Protein AF-A0A6J7HXY1-F1 (afdb_monomer_lite)

Radius of gyration: 16.31 Å; chains: 1; bounding box: 33×24×46 Å

Secondary structure (DSSP, 8-state):
------TT-TT---SSS-TT--S-TTSTTS------EEETTEEEPPHHHH----

pLDDT: mean 90.73, std 8.47, range [59.81, 97.56]

InterPro domains:
  IPR001268 NADH:ubiquinone oxidoreductase, 30kDa subunit [PF00329] (1-34)
  IPR037232 NADH:ubiquinone oxidoreductase, 30kDa subunit superfamily [SSF143243] (1-51)

Sequence (54 aa):
MFGIIFDGHPGLTRILMPDDWQGHPQRKDYALGGIPVEYKGATIPAPDDRRSYR

Structure (mmCIF, N/CA/C/O backbone):
data_AF-A0A6J7HXY1-F1
#
_entry.id   AF-A0A6J7HXY1-F1
#
loop_
_atom_site.group_PDB
_atom_site.id
_atom_site.type_symbol
_atom_site.label_atom_id
_atom_site.label_alt_id
_atom_site.label_comp_id
_atom_site.label_asym_id
_atom_site.label_entity_id
_atom_site.label_seq_id
_atom_site.pdbx_PDB_ins_code
_atom_site.Cartn_x
_atom_site.Cartn_y
_atom_site.Cartn_z
_atom_site.occupancy
_atom_site.B_iso_or_equiv
_atom_site.auth_seq_id
_atom_site.auth_comp_id
_atom_site.auth_asym_id
_atom_site.auth_atom_id
_atom_site.pdbx_PDB_model_num
ATOM 1 N N . MET A 1 1 ? 0.229 -1.517 4.279 1.00 90.75 1 MET A N 1
ATOM 2 C CA . MET A 1 1 ? 0.363 -1.840 5.723 1.00 90.75 1 MET A CA 1
ATOM 3 C C . MET A 1 1 ? 0.447 -3.348 5.917 1.00 90.75 1 MET A C 1
ATOM 5 O O . MET A 1 1 ? 0.453 -4.034 4.909 1.00 90.75 1 MET A O 1
ATOM 9 N N . PHE A 1 2 ? 0.553 -3.863 7.148 1.00 94.94 2 PHE A N 1
ATOM 10 C CA . PHE A 1 2 ? 0.827 -5.288 7.421 1.00 94.94 2 PHE A CA 1
ATOM 11 C C . PHE A 1 2 ? -0.406 -6.152 7.738 1.00 94.94 2 PHE A C 1
ATOM 13 O O . PHE A 1 2 ? -0.315 -7.375 7.687 1.00 94.94 2 PHE A O 1
ATOM 20 N N . GLY A 1 3 ? -1.564 -5.560 8.044 1.00 94.12 3 GLY A N 1
ATOM 21 C CA . GLY A 1 3 ? -2.768 -6.324 8.412 1.00 94.12 3 GLY A CA 1
ATOM 22 C C . GLY A 1 3 ? -2.644 -7.043 9.749 1.00 94.12 3 GLY A C 1
ATOM 23 O O . GLY A 1 3 ? -3.039 -8.199 9.858 1.00 94.12 3 GLY A O 1
ATOM 24 N N . ILE A 1 4 ? -2.016 -6.374 10.714 1.00 95.75 4 ILE A N 1
ATOM 25 C CA . ILE A 1 4 ? -1.926 -6.805 12.109 1.00 95.75 4 ILE A CA 1
ATOM 26 C C . ILE A 1 4 ? -3.152 -6.245 12.834 1.00 95.75 4 ILE A C 1
ATOM 28 O O . ILE A 1 4 ? -3.491 -5.075 12.642 1.00 95.75 4 ILE A O 1
ATOM 32 N N . ILE A 1 5 ? -3.807 -7.077 13.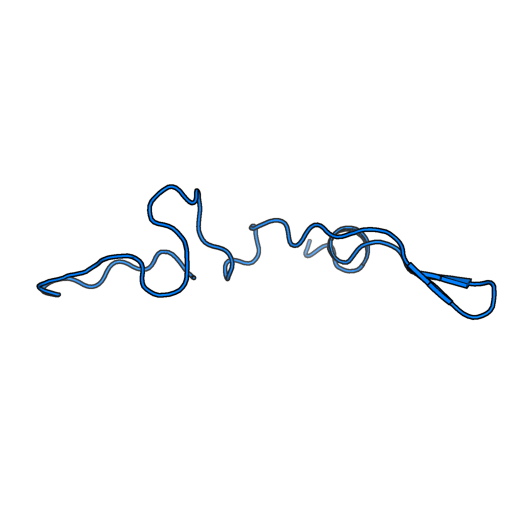642 1.00 96.38 5 ILE A N 1
ATOM 33 C CA . ILE A 1 5 ? -4.941 -6.681 14.481 1.00 96.38 5 ILE A CA 1
ATOM 34 C C . ILE A 1 5 ? -4.401 -6.265 15.850 1.00 96.38 5 ILE A C 1
ATOM 36 O O . ILE A 1 5 ? -3.552 -6.953 16.414 1.00 96.38 5 ILE A O 1
ATOM 40 N N . PHE A 1 6 ? -4.882 -5.131 16.358 1.00 96.69 6 PHE A N 1
ATOM 41 C CA . PHE A 1 6 ? -4.526 -4.610 17.676 1.00 96.69 6 PHE A CA 1
ATOM 42 C C . PHE A 1 6 ? -5.771 -4.594 18.563 1.00 96.69 6 PHE A C 1
ATOM 44 O O . PHE A 1 6 ? -6.654 -3.752 18.383 1.00 96.69 6 PHE A O 1
ATOM 51 N N . ASP A 1 7 ? -5.842 -5.532 19.505 1.00 97.56 7 ASP A N 1
ATOM 52 C CA . ASP A 1 7 ? -6.985 -5.664 20.407 1.00 97.56 7 ASP A CA 1
ATOM 53 C C . ASP A 1 7 ? -7.130 -4.436 21.320 1.00 97.56 7 ASP A C 1
ATOM 55 O O . ASP A 1 7 ? -6.148 -3.865 21.796 1.00 97.56 7 ASP A O 1
ATOM 59 N N . GLY A 1 8 ? -8.374 -4.011 21.557 1.00 97.06 8 GLY A N 1
ATOM 60 C CA . GLY A 1 8 ? -8.689 -2.852 22.401 1.00 97.06 8 GLY A CA 1
ATOM 61 C C . GLY A 1 8 ? -8.479 -1.479 21.747 1.00 97.06 8 GLY A C 1
ATOM 62 O O . GLY A 1 8 ? -8.722 -0.465 22.400 1.00 97.06 8 GLY A O 1
ATOM 63 N N . HIS A 1 9 ? -8.067 -1.404 20.475 1.00 97.31 9 HIS A N 1
ATOM 64 C CA . HIS A 1 9 ? -7.907 -0.122 19.786 1.00 97.31 9 HIS A CA 1
ATOM 65 C C . HIS A 1 9 ? -9.274 0.463 19.358 1.00 97.31 9 HIS A C 1
ATOM 67 O O . HIS A 1 9 ? -9.964 -0.146 18.538 1.00 97.31 9 HIS A O 1
ATOM 73 N N . PRO A 1 10 ? -9.669 1.662 19.834 1.00 97.00 10 PRO A N 1
ATOM 74 C CA . PRO A 1 10 ? -11.034 2.182 19.669 1.00 97.00 10 PRO A CA 1
ATOM 75 C C . PRO A 1 10 ? -11.382 2.627 18.239 1.00 97.00 10 PRO A C 1
ATOM 77 O O . PRO A 1 10 ? -12.545 2.862 17.933 1.00 97.00 10 PRO A O 1
ATOM 80 N N . GLY A 1 11 ? -10.389 2.755 17.359 1.00 95.44 11 GLY A N 1
ATOM 81 C CA . GLY A 1 11 ? -10.575 3.212 15.980 1.00 95.44 11 GLY A CA 1
ATOM 82 C C . GLY A 1 11 ? -9.610 2.528 15.026 1.00 95.44 11 GLY A C 1
ATOM 83 O O . GLY A 1 11 ? -8.817 3.194 14.368 1.00 95.44 11 GLY A O 1
ATOM 84 N N . LEU A 1 12 ? -9.582 1.191 15.031 1.00 95.19 12 LEU A N 1
ATOM 85 C CA . LEU A 1 12 ? -8.690 0.425 14.158 1.00 95.19 12 LEU A CA 1
ATOM 86 C C . LEU A 1 12 ? -9.179 0.496 12.702 1.00 95.19 12 LEU A C 1
ATOM 88 O O . LEU A 1 12 ? -9.890 -0.383 12.227 1.00 95.19 12 LEU A O 1
ATOM 92 N N . THR A 1 13 ? -8.800 1.571 12.009 1.00 94.00 13 THR A N 1
ATOM 93 C CA . THR A 1 13 ? -9.146 1.846 10.608 1.00 94.00 13 THR A CA 1
ATOM 94 C C . THR A 1 13 ? -7.902 2.161 9.769 1.00 94.00 13 THR A C 1
ATOM 96 O O . THR A 1 13 ? -6.796 2.327 10.291 1.00 94.00 13 THR A O 1
ATOM 99 N N . ARG A 1 14 ? -8.060 2.214 8.444 1.00 93.94 14 ARG A N 1
ATOM 100 C CA . ARG A 1 14 ? -6.998 2.615 7.514 1.00 93.94 14 ARG A CA 1
ATOM 101 C C . ARG A 1 14 ? -6.693 4.108 7.679 1.00 93.94 14 ARG A C 1
ATOM 103 O O . ARG A 1 14 ? -7.589 4.912 7.885 1.00 93.94 14 ARG A O 1
ATOM 110 N N . ILE A 1 15 ? -5.410 4.464 7.589 1.00 95.19 15 ILE A N 1
ATOM 111 C CA . ILE A 1 15 ? -4.942 5.861 7.701 1.00 95.19 15 ILE A CA 1
ATOM 112 C C . ILE A 1 15 ? -4.254 6.323 6.410 1.00 95.19 15 ILE A C 1
ATOM 114 O O . ILE A 1 15 ? -4.450 7.444 5.962 1.00 95.19 15 ILE A O 1
ATOM 118 N N . LEU A 1 16 ? -3.423 5.462 5.813 1.00 95.75 16 LEU A N 1
ATOM 119 C CA . LEU A 1 16 ? -2.561 5.821 4.675 1.00 95.75 16 LEU A CA 1
ATOM 120 C C . LEU A 1 16 ? -3.096 5.360 3.314 1.00 95.75 16 LEU A C 1
ATOM 122 O O . LEU A 1 16 ? -2.515 5.698 2.290 1.00 95.75 16 LEU A O 1
ATOM 126 N N . MET A 1 17 ? -4.149 4.545 3.305 1.00 94.50 17 MET A N 1
ATOM 127 C CA . MET A 1 17 ? -4.748 3.998 2.089 1.00 94.50 17 MET A CA 1
ATOM 128 C C . MET A 1 17 ? -6.224 4.391 2.032 1.00 94.50 17 MET A C 1
ATOM 130 O O . MET A 1 17 ? -6.821 4.529 3.101 1.00 94.50 17 MET A O 1
ATOM 134 N N . PRO A 1 18 ? -6.814 4.489 0.828 1.00 95.75 18 PRO A N 1
ATOM 135 C CA . PRO A 1 18 ? -8.258 4.590 0.658 1.00 95.75 18 PRO A CA 1
ATOM 136 C C . PRO A 1 18 ? -9.014 3.480 1.394 1.00 95.75 18 PRO A C 1
ATOM 138 O O . PRO A 1 18 ? -8.503 2.365 1.565 1.00 95.75 18 PRO A O 1
ATOM 141 N N . ASP A 1 19 ? -10.246 3.778 1.800 1.00 93.19 19 ASP A N 1
ATOM 142 C CA . ASP A 1 19 ? -11.082 2.851 2.565 1.00 93.19 19 ASP A CA 1
ATOM 143 C C . ASP A 1 19 ? -11.436 1.585 1.771 1.00 93.19 19 ASP A C 1
ATOM 145 O O . ASP A 1 19 ? -11.484 0.490 2.340 1.00 93.19 19 ASP A O 1
ATOM 149 N N . ASP A 1 20 ? -11.601 1.717 0.454 1.00 94.94 20 ASP A N 1
ATOM 150 C CA . ASP A 1 20 ? -11.940 0.651 -0.495 1.00 94.94 20 ASP A CA 1
ATOM 151 C C . ASP A 1 20 ? -10.733 -0.188 -0.951 1.00 94.94 20 ASP A C 1
ATOM 153 O O . ASP A 1 20 ? -10.889 -1.181 -1.667 1.00 94.94 20 ASP A O 1
ATOM 157 N N . TRP A 1 21 ? -9.520 0.159 -0.509 1.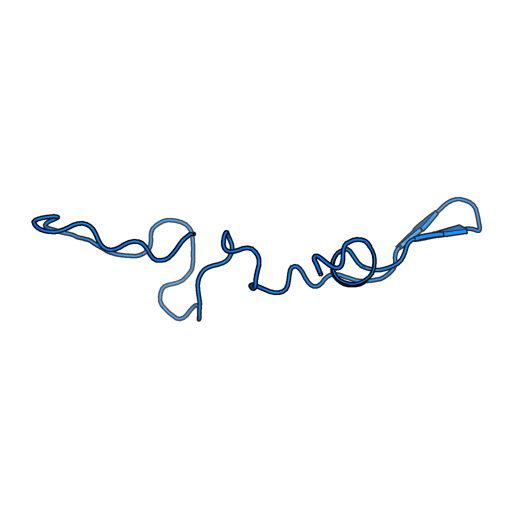00 93.50 21 TRP A N 1
ATOM 158 C CA . TRP A 1 21 ? -8.314 -0.561 -0.899 1.00 93.50 21 TRP A CA 1
ATOM 159 C C . TRP A 1 21 ? -8.303 -2.003 -0.377 1.00 93.50 21 TRP A C 1
ATOM 161 O O . TRP A 1 21 ? -8.534 -2.266 0.807 1.00 93.50 21 TRP A O 1
ATOM 171 N N . GLN A 1 22 ? -7.935 -2.953 -1.237 1.00 93.31 22 GLN A N 1
ATOM 172 C CA . GLN A 1 22 ? -7.855 -4.369 -0.878 1.00 93.31 22 GLN A CA 1
ATOM 173 C C . GLN A 1 22 ? -6.431 -4.790 -0.490 1.00 93.31 22 GLN A C 1
ATOM 175 O O . GLN A 1 22 ? -5.444 -4.451 -1.139 1.00 93.31 22 GLN A O 1
ATOM 180 N N . GLY A 1 23 ? -6.320 -5.574 0.583 1.00 94.06 23 GLY A N 1
ATOM 181 C CA . GLY A 1 23 ? -5.050 -6.147 1.030 1.00 94.06 23 GLY A CA 1
ATOM 182 C C . GLY A 1 23 ? -4.170 -5.224 1.883 1.00 94.06 23 GLY A C 1
ATOM 183 O O . GLY A 1 23 ? -4.615 -4.231 2.466 1.00 94.06 23 GLY A O 1
ATOM 184 N N . HIS A 1 24 ? -2.898 -5.617 2.007 1.00 95.88 24 HIS A N 1
ATOM 185 C CA . HIS A 1 24 ? -1.940 -5.088 2.980 1.00 95.88 24 HIS A CA 1
ATOM 186 C C . HIS A 1 24 ? -0.560 -4.848 2.327 1.00 95.88 24 HIS A C 1
ATOM 188 O O . HIS A 1 24 ? 0.316 -5.707 2.417 1.00 95.88 24 HIS A O 1
ATOM 194 N N . PRO A 1 25 ? -0.324 -3.654 1.739 1.00 94.38 25 PRO A N 1
ATOM 195 C CA . PRO A 1 25 ? 0.844 -3.376 0.885 1.00 94.38 25 PRO A CA 1
ATOM 196 C C . PRO A 1 25 ? 2.256 -3.569 1.459 1.00 94.38 25 PRO A C 1
ATOM 198 O O . PRO A 1 25 ? 3.220 -3.463 0.718 1.00 94.38 25 PRO A O 1
ATOM 201 N N . GLN A 1 26 ? 2.419 -3.762 2.773 1.00 93.81 26 GLN A N 1
ATOM 202 C CA . GLN A 1 26 ? 3.750 -3.959 3.374 1.00 93.81 26 GLN A CA 1
ATOM 203 C C . GLN A 1 26 ? 4.058 -5.435 3.670 1.00 93.81 26 GLN A C 1
ATOM 205 O O . GLN A 1 26 ? 5.129 -5.746 4.193 1.00 93.81 26 GLN A O 1
ATOM 210 N N . ARG A 1 27 ? 3.149 -6.359 3.335 1.00 93.00 27 ARG A N 1
ATOM 211 C CA . ARG A 1 27 ? 3.451 -7.793 3.364 1.00 93.00 27 ARG A CA 1
ATOM 212 C C . ARG A 1 27 ? 4.337 -8.181 2.178 1.00 93.00 27 ARG A C 1
ATOM 214 O O . ARG A 1 27 ? 4.332 -7.514 1.150 1.00 93.00 27 ARG A O 1
ATOM 221 N N . LYS A 1 28 ? 5.124 -9.247 2.333 1.00 89.25 28 LYS A N 1
ATOM 222 C CA . LYS A 1 28 ? 6.075 -9.713 1.306 1.00 89.25 28 LYS A CA 1
ATOM 223 C C . LYS A 1 28 ? 5.414 -10.447 0.139 1.00 89.25 28 LYS A C 1
ATOM 225 O O . LYS A 1 28 ? 6.013 -10.518 -0.922 1.00 89.25 28 LYS A O 1
ATOM 230 N N . ASP A 1 29 ? 4.218 -10.979 0.357 1.00 89.62 29 ASP A N 1
ATOM 231 C CA . ASP A 1 29 ? 3.368 -11.631 -0.643 1.00 89.62 29 ASP A CA 1
ATOM 232 C C . ASP A 1 29 ? 2.506 -10.634 -1.434 1.00 89.62 29 ASP A C 1
ATOM 234 O O . ASP A 1 29 ? 1.842 -11.011 -2.396 1.00 89.62 29 ASP A O 1
ATOM 238 N N . TYR A 1 30 ? 2.509 -9.357 -1.045 1.00 92.00 30 TYR A N 1
ATOM 239 C CA . TYR A 1 30 ? 1.814 -8.311 -1.775 1.00 92.00 30 TYR A CA 1
ATOM 240 C C . TYR A 1 30 ? 2.629 -7.910 -3.011 1.00 92.00 30 TYR A C 1
ATOM 242 O O . TYR A 1 30 ? 3.784 -7.501 -2.878 1.00 92.00 30 TYR A O 1
ATOM 250 N N . ALA A 1 31 ? 2.020 -7.994 -4.196 1.00 89.31 31 ALA A N 1
ATOM 251 C CA . ALA A 1 31 ? 2.658 -7.608 -5.453 1.00 89.31 31 ALA A CA 1
ATOM 252 C C . ALA A 1 31 ? 3.089 -6.131 -5.415 1.00 89.31 31 ALA A C 1
ATOM 254 O O . ALA A 1 31 ? 2.280 -5.241 -5.137 1.00 89.31 31 ALA A O 1
ATOM 255 N N . LEU A 1 32 ? 4.365 -5.864 -5.688 1.00 89.44 32 LEU A N 1
ATOM 256 C CA . LEU A 1 32 ? 4.894 -4.505 -5.802 1.00 89.44 32 LEU A CA 1
ATOM 257 C C . LEU A 1 32 ? 4.486 -3.875 -7.139 1.00 89.44 32 LEU A C 1
ATOM 259 O O . LEU A 1 32 ? 4.395 -2.650 -7.232 1.00 89.44 32 LEU A O 1
ATOM 263 N N . GLY A 1 33 ? 4.225 -4.701 -8.155 1.00 88.19 33 GLY A N 1
ATOM 264 C CA . GLY A 1 33 ? 3.882 -4.277 -9.502 1.00 88.19 33 GLY A CA 1
ATOM 265 C C . GLY A 1 33 ? 5.006 -3.478 -10.161 1.00 88.19 33 GLY A C 1
ATOM 266 O O . GLY A 1 33 ? 6.197 -3.753 -9.985 1.00 88.19 33 GLY A O 1
ATOM 267 N N . GLY A 1 34 ? 4.609 -2.457 -10.921 1.00 89.12 34 GLY A N 1
ATOM 268 C CA . GLY A 1 34 ? 5.503 -1.572 -11.662 1.00 89.12 34 GLY A CA 1
ATOM 269 C C . GLY A 1 34 ? 5.605 -1.926 -13.144 1.00 89.12 34 GLY A C 1
ATOM 270 O O . GLY A 1 34 ? 4.998 -2.876 -13.627 1.00 89.12 34 GLY A O 1
ATOM 271 N N . ILE A 1 35 ? 6.371 -1.116 -13.869 1.00 91.12 35 ILE A N 1
ATOM 272 C CA . ILE A 1 35 ? 6.641 -1.294 -15.297 1.00 91.12 35 ILE A CA 1
ATOM 273 C C . ILE A 1 35 ? 8.152 -1.389 -15.529 1.00 91.12 35 ILE A C 1
ATOM 275 O O . ILE A 1 35 ? 8.923 -0.815 -14.746 1.00 91.12 35 ILE A O 1
ATOM 279 N N . PRO A 1 36 ? 8.597 -2.092 -16.584 1.00 92.50 36 PRO A N 1
ATOM 280 C CA . PRO A 1 36 ? 9.979 -2.016 -17.029 1.00 92.50 36 PRO A CA 1
ATOM 281 C C . PRO A 1 36 ? 10.373 -0.566 -17.324 1.00 92.50 36 PRO A C 1
ATOM 283 O O . PRO A 1 36 ? 9.580 0.208 -17.859 1.00 92.50 36 PRO A O 1
ATOM 286 N N . VAL A 1 37 ? 11.601 -0.200 -16.962 1.00 93.56 37 VAL A N 1
ATOM 287 C CA . VAL A 1 37 ? 12.143 1.144 -17.189 1.00 93.56 37 VAL A CA 1
ATOM 288 C C . VAL A 1 37 ? 13.329 1.052 -18.131 1.00 93.56 37 VAL A C 1
ATOM 290 O O . VAL A 1 37 ? 14.255 0.276 -17.897 1.00 93.56 37 VAL A O 1
ATOM 293 N N . GLU A 1 38 ? 13.328 1.889 -19.161 1.00 95.56 38 GLU A N 1
ATOM 294 C CA . GLU A 1 38 ? 14.470 2.055 -20.053 1.00 95.56 38 GLU A CA 1
ATOM 295 C C . GLU A 1 38 ? 15.401 3.157 -19.544 1.00 95.56 38 GLU A C 1
ATOM 297 O O . GLU A 1 38 ? 14.973 4.263 -19.207 1.00 95.56 38 GLU A O 1
ATOM 302 N N . TYR A 1 39 ? 16.701 2.867 -19.494 1.00 92.56 39 TYR A N 1
ATOM 303 C CA . TYR A 1 39 ? 17.719 3.845 -19.129 1.00 92.56 39 TYR A CA 1
ATOM 304 C C . TYR A 1 39 ? 19.042 3.554 -19.839 1.00 92.56 39 TYR A C 1
ATOM 306 O O . TYR A 1 39 ? 19.583 2.456 -19.728 1.00 92.56 39 TYR A O 1
ATOM 314 N N . LYS A 1 40 ? 19.590 4.550 -20.554 1.00 93.75 40 LYS A N 1
ATOM 315 C CA . LYS A 1 40 ? 20.878 4.460 -21.279 1.00 93.75 40 LYS A CA 1
ATOM 316 C C . LYS A 1 40 ? 21.015 3.200 -22.158 1.00 93.75 40 LYS A C 1
ATOM 318 O O . LYS A 1 40 ? 22.062 2.561 -22.168 1.00 93.75 40 LYS A O 1
ATOM 323 N N . GLY A 1 41 ? 19.956 2.831 -22.882 1.00 93.00 41 GLY A N 1
ATOM 324 C CA . GLY A 1 41 ? 19.949 1.656 -23.765 1.00 93.00 41 GLY A CA 1
AT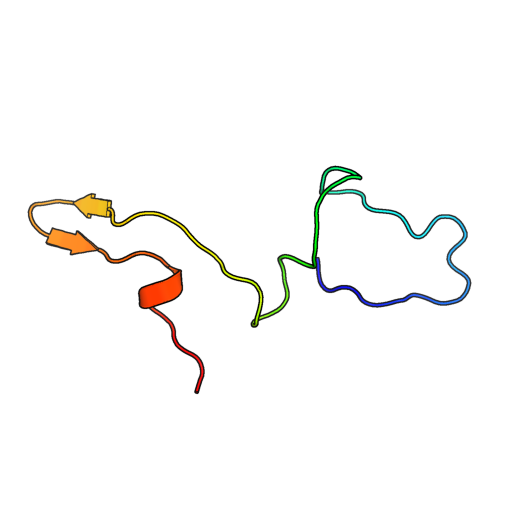OM 325 C C . GLY A 1 41 ? 19.826 0.302 -23.052 1.00 93.00 41 GLY A C 1
ATOM 326 O O . GLY A 1 41 ? 19.844 -0.727 -23.718 1.00 93.00 41 GLY A O 1
ATOM 327 N N . ALA A 1 42 ? 19.678 0.281 -21.724 1.00 92.12 42 ALA A N 1
ATOM 328 C CA . ALA A 1 42 ? 19.358 -0.917 -20.954 1.00 92.12 42 ALA A CA 1
ATOM 329 C C . ALA A 1 42 ? 17.882 -0.915 -20.527 1.00 92.12 42 ALA A C 1
ATOM 331 O O . ALA A 1 42 ? 17.309 0.141 -20.255 1.00 92.12 42 ALA A O 1
ATOM 332 N N . THR A 1 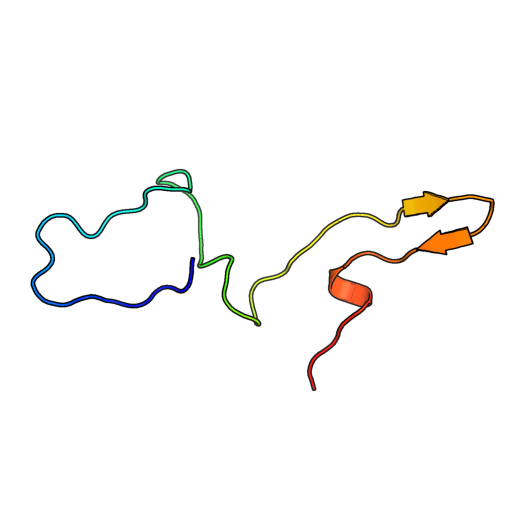43 ? 17.283 -2.105 -20.423 1.00 93.38 43 THR A N 1
ATOM 333 C CA . THR A 1 43 ? 15.936 -2.297 -19.863 1.00 93.38 43 THR A CA 1
ATOM 334 C C . THR A 1 43 ? 16.046 -2.902 -18.472 1.00 93.38 43 THR A C 1
ATOM 336 O O . THR A 1 43 ? 16.614 -3.979 -18.294 1.00 93.38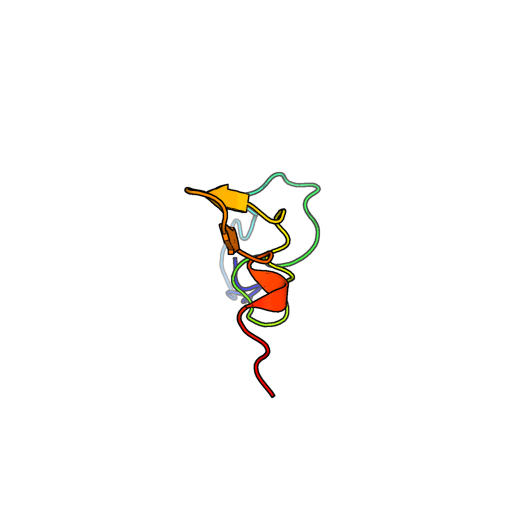 43 THR A O 1
ATOM 339 N N . ILE A 1 44 ? 15.502 -2.209 -17.477 1.00 91.50 44 ILE A N 1
ATOM 340 C CA . ILE A 1 44 ? 15.449 -2.668 -16.093 1.00 91.50 44 ILE A CA 1
ATOM 341 C C . ILE A 1 44 ? 14.057 -3.280 -15.869 1.00 91.50 44 ILE A C 1
ATOM 343 O O . ILE A 1 44 ? 13.070 -2.556 -16.024 1.00 91.50 44 ILE A O 1
ATOM 347 N N . PRO A 1 45 ? 13.940 -4.572 -15.498 1.00 92.00 45 PRO A N 1
ATOM 348 C CA . PRO A 1 45 ? 12.644 -5.250 -15.361 1.00 92.00 45 PRO A CA 1
ATOM 349 C C . PRO A 1 45 ? 11.804 -4.659 -14.218 1.00 92.00 45 PRO A C 1
ATOM 351 O O . PRO A 1 45 ? 12.319 -3.858 -13.434 1.00 92.00 45 PRO A O 1
ATOM 354 N N . ALA A 1 46 ? 10.524 -5.014 -14.091 1.00 91.56 46 ALA A N 1
ATOM 355 C CA . ALA A 1 46 ? 9.677 -4.482 -13.021 1.00 91.56 46 ALA A CA 1
ATOM 356 C C . ALA A 1 46 ? 10.147 -4.973 -11.632 1.00 91.56 46 ALA A C 1
ATOM 35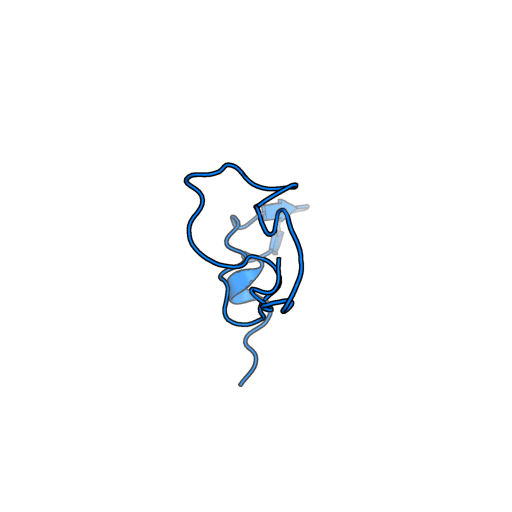8 O O . ALA A 1 46 ? 10.777 -6.026 -11.536 1.00 91.56 46 ALA A O 1
ATOM 359 N N . PRO A 1 47 ? 9.890 -4.228 -10.540 1.00 88.88 47 PRO A N 1
ATOM 360 C CA . PRO A 1 47 ? 10.224 -4.655 -9.179 1.00 88.88 47 PRO A CA 1
ATOM 361 C C . PRO A 1 47 ? 9.795 -6.086 -8.823 1.00 88.88 47 PRO A C 1
ATOM 363 O O . PRO A 1 47 ? 10.579 -6.783 -8.178 1.00 88.88 47 PRO A O 1
ATOM 366 N N . ASP A 1 48 ? 8.621 -6.526 -9.284 1.00 86.62 48 ASP A N 1
ATOM 367 C CA . ASP A 1 48 ? 8.129 -7.898 -9.074 1.00 86.62 48 ASP A CA 1
ATOM 368 C C . ASP A 1 48 ? 9.041 -8.961 -9.704 1.00 86.62 48 ASP A C 1
ATOM 370 O O . ASP A 1 48 ? 9.306 -9.995 -9.093 1.00 86.62 48 ASP A O 1
ATOM 374 N N . ASP A 1 49 ? 9.616 -8.678 -10.872 1.00 87.62 49 ASP A N 1
ATOM 375 C CA . ASP A 1 49 ? 10.503 -9.606 -11.581 1.00 87.62 49 ASP A CA 1
ATOM 376 C C . ASP A 1 49 ? 11.937 -9.593 -11.025 1.00 87.62 49 ASP A C 1
ATOM 378 O O . ASP A 1 49 ? 12.720 -10.516 -11.254 1.00 87.62 49 ASP A O 1
ATOM 382 N N . ARG A 1 50 ? 12.323 -8.532 -10.301 1.00 82.38 50 ARG A N 1
ATOM 383 C CA . ARG A 1 50 ? 13.691 -8.364 -9.776 1.00 82.38 50 ARG A CA 1
ATOM 384 C C . ARG A 1 50 ? 13.976 -9.244 -8.563 1.00 82.38 50 ARG A C 1
ATOM 386 O O . ARG A 1 50 ? 15.143 -9.538 -8.302 1.00 82.38 50 ARG A O 1
ATOM 393 N N . ARG A 1 51 ? 12.961 -9.575 -7.754 1.00 67.81 51 ARG A N 1
ATOM 394 C CA . ARG A 1 51 ? 13.172 -10.150 -6.415 1.00 67.81 51 ARG A CA 1
ATOM 395 C C . ARG A 1 51 ? 12.138 -11.222 -6.064 1.00 67.81 51 ARG A C 1
ATOM 397 O O . ARG A 1 51 ? 11.236 -10.988 -5.269 1.00 67.81 51 ARG A O 1
ATOM 404 N N . SER A 1 52 ? 12.330 -12.431 -6.590 1.00 62.09 52 SER A N 1
ATOM 405 C CA . SER A 1 52 ? 11.584 -13.614 -6.153 1.00 62.09 52 SER A CA 1
ATOM 406 C C . SER A 1 52 ? 12.174 -14.166 -4.848 1.00 62.09 52 SER A C 1
ATOM 408 O O . SER A 1 52 ? 13.283 -14.708 -4.847 1.00 62.09 52 SER A O 1
ATOM 410 N N . TYR A 1 53 ? 11.455 -14.041 -3.735 1.00 61.53 53 TYR A N 1
ATOM 411 C CA . TYR A 1 53 ? 11.760 -14.808 -2.526 1.00 61.53 53 TYR A CA 1
ATOM 412 C C . TYR A 1 53 ? 11.254 -16.243 -2.749 1.00 61.53 53 TYR A C 1
ATOM 414 O O . TYR A 1 53 ? 10.059 -16.434 -2.963 1.00 61.53 53 TYR A O 1
ATOM 422 N N . ARG A 1 54 ? 12.169 -17.220 -2.798 1.00 59.81 54 ARG A N 1
ATOM 423 C CA . ARG A 1 54 ? 11.835 -18.653 -2.732 1.00 59.81 54 ARG A CA 1
ATOM 424 C C . ARG A 1 54 ? 11.656 -19.081 -1.285 1.00 59.81 54 ARG A C 1
ATOM 426 O O . ARG A 1 54 ? 12.394 -18.529 -0.437 1.00 59.81 54 ARG A O 1
#

Foldseek 3Di:
DQPDDDPPDPDPADDPDDRPDDDDCVDPPHDPDAQWDDDPNDTDGGPNVPDDDD

Organism: NCBI:txid449393